Protein AF-A0A430SBV6-F1 (afd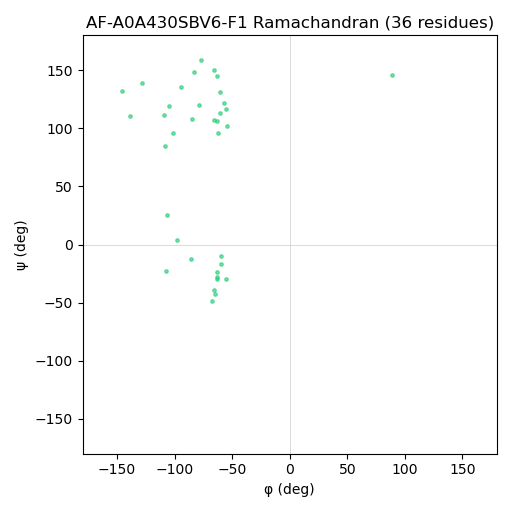b_monomer)

Mean predicted aligned error: 10.23 Å

Secondary structure (DSSP, 8-state):
-----PPP----SS--SSS------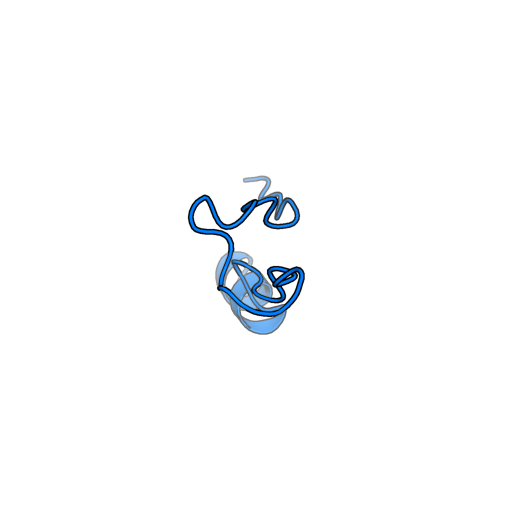-SS-HHHHHHTT-

Sequence (38 aa):
MEFGLPKEQAVVKTQPPFGEVREGRVALTPQGVRELVE

Structure (mmCIF, N/CA/C/O backbone):
data_AF-A0A430SBV6-F1
#
_entry.id   AF-A0A430SBV6-F1
#
loop_
_atom_site.group_PDB
_atom_site.i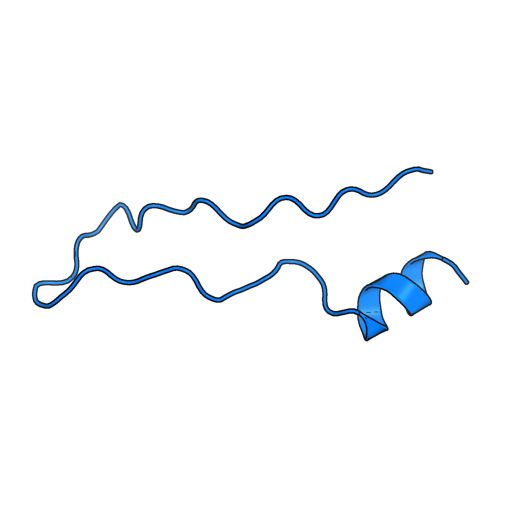d
_atom_site.type_symbol
_atom_site.label_atom_id
_atom_site.label_alt_id
_atom_site.label_comp_id
_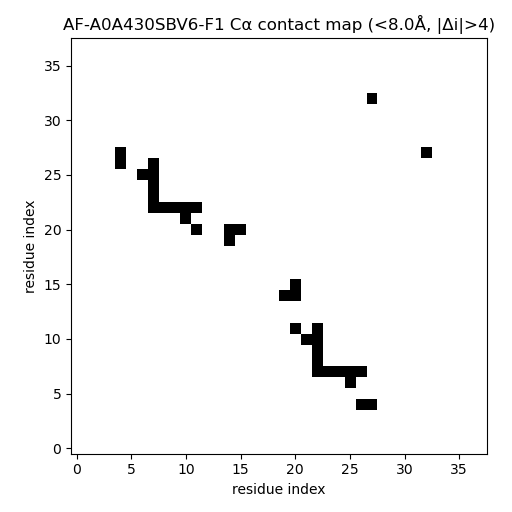atom_site.label_asym_id
_atom_site.label_entity_id
_atom_site.label_seq_id
_atom_site.pdbx_PDB_ins_code
_atom_site.Cartn_x
_atom_site.Cartn_y
_atom_site.Cartn_z
_atom_site.occupancy
_atom_site.B_iso_or_equiv
_atom_site.auth_seq_id
_atom_site.auth_comp_id
_atom_site.auth_asym_id
_atom_site.auth_atom_id
_atom_site.pdbx_PDB_model_num
ATOM 1 N N . MET A 1 1 ? -19.005 5.260 7.740 1.00 64.81 1 MET A N 1
ATOM 2 C CA . MET A 1 1 ? -18.470 5.599 6.403 1.00 64.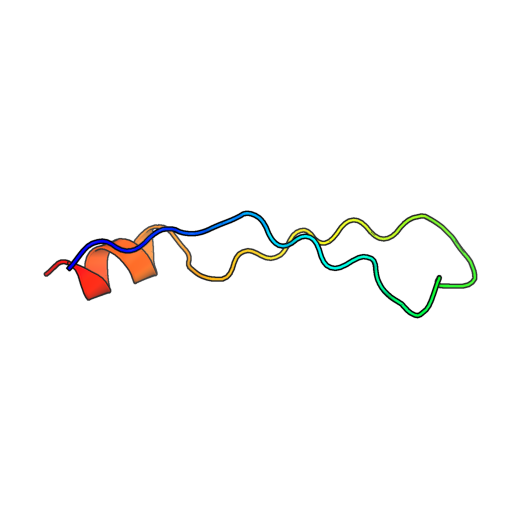81 1 MET A CA 1
ATOM 3 C C . MET A 1 1 ? -17.740 4.364 5.894 1.00 64.81 1 MET A C 1
ATOM 5 O O . MET A 1 1 ? -17.061 3.746 6.701 1.00 64.81 1 MET A O 1
ATOM 9 N N . GLU A 1 2 ? -17.934 3.947 4.642 1.00 70.88 2 GLU A N 1
ATOM 10 C CA . GLU A 1 2 ? -17.263 2.766 4.071 1.00 70.88 2 GLU A CA 1
ATOM 11 C C . GLU A 1 2 ? -16.153 3.238 3.124 1.00 70.88 2 GLU A C 1
ATOM 13 O O . GLU A 1 2 ? -16.427 3.964 2.169 1.00 70.88 2 GLU A O 1
ATOM 18 N N . PHE A 1 3 ? -14.900 2.876 3.414 1.00 67.44 3 PHE A N 1
ATOM 19 C CA . PHE A 1 3 ? -13.739 3.235 2.598 1.00 67.44 3 PHE A CA 1
ATOM 20 C C . PHE A 1 3 ? -13.203 1.997 1.879 1.00 67.44 3 PHE A C 1
ATOM 22 O O . PHE A 1 3 ? -12.652 1.091 2.501 1.00 67.44 3 PHE A O 1
ATOM 29 N N . GLY A 1 4 ? -13.353 1.970 0.554 1.00 73.69 4 GLY A N 1
ATOM 30 C CA . GLY A 1 4 ? -12.722 0.979 -0.314 1.00 73.69 4 GLY A CA 1
ATOM 31 C C . GLY A 1 4 ? -11.403 1.503 -0.880 1.00 73.69 4 GLY A C 1
ATOM 32 O O . GLY A 1 4 ? -11.344 2.636 -1.354 1.00 73.69 4 GLY A O 1
ATOM 33 N N . LEU A 1 5 ? -10.356 0.673 -0.867 1.00 76.44 5 LEU A N 1
ATOM 34 C CA . LEU A 1 5 ? -9.060 0.971 -1.488 1.00 76.44 5 LEU A CA 1
ATOM 35 C C . LEU A 1 5 ? -8.878 0.118 -2.749 1.00 76.44 5 LEU A C 1
ATOM 37 O O . LEU A 1 5 ? -8.297 -0.969 -2.674 1.00 76.44 5 LEU A O 1
ATOM 41 N N . PRO A 1 6 ? -9.397 0.558 -3.910 1.00 76.00 6 PRO A N 1
ATOM 42 C CA . PRO A 1 6 ? -9.160 -0.149 -5.156 1.00 76.00 6 PRO A CA 1
ATOM 43 C C . PRO A 1 6 ? -7.667 -0.134 -5.485 1.00 76.00 6 PRO A C 1
ATOM 45 O O . PRO A 1 6 ? -6.954 0.836 -5.227 1.00 76.00 6 PRO A O 1
ATOM 48 N N . LYS A 1 7 ? -7.190 -1.229 -6.075 1.00 74.38 7 LYS A N 1
ATOM 49 C CA . LYS A 1 7 ? -5.819 -1.310 -6.575 1.00 74.38 7 LYS A CA 1
ATOM 50 C C . LYS A 1 7 ? -5.613 -0.238 -7.648 1.00 74.38 7 LYS A C 1
ATOM 52 O O . LYS A 1 7 ? -6.424 -0.139 -8.568 1.00 74.38 7 LYS A O 1
ATOM 57 N N . GLU A 1 8 ? -4.525 0.521 -7.543 1.00 69.81 8 GLU A N 1
ATOM 58 C CA . GLU A 1 8 ? -4.129 1.489 -8.566 1.00 69.81 8 GLU A CA 1
ATOM 59 C C . GLU A 1 8 ? -3.963 0.772 -9.920 1.00 69.81 8 GLU A C 1
ATOM 61 O O . GLU A 1 8 ? -3.202 -0.190 -10.049 1.00 69.81 8 GLU A O 1
ATOM 66 N N . GLN A 1 9 ? -4.715 1.223 -10.927 1.00 65.25 9 GLN A N 1
ATOM 67 C CA . GLN A 1 9 ? -4.693 0.701 -12.302 1.00 65.25 9 GLN A CA 1
ATOM 68 C C . GLN A 1 9 ? -4.005 1.673 -13.261 1.00 65.25 9 GLN A C 1
ATOM 70 O O . GLN A 1 9 ? -4.314 1.699 -14.453 1.00 65.25 9 GLN A O 1
ATOM 75 N N . ALA A 1 10 ? -3.110 2.518 -12.753 1.00 63.03 10 ALA A N 1
ATOM 76 C CA . ALA A 1 10 ? -2.367 3.441 -13.586 1.00 63.03 10 ALA A CA 1
ATOM 77 C C . ALA A 1 10 ? -1.503 2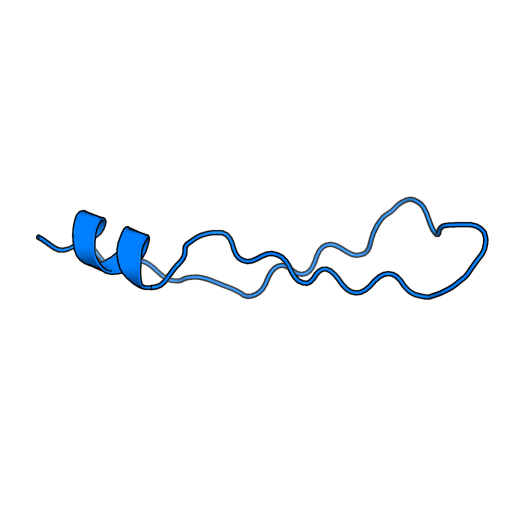.652 -14.585 1.00 63.03 10 ALA A C 1
ATOM 79 O O . ALA A 1 10 ? -0.398 2.193 -14.305 1.00 63.03 10 ALA A O 1
ATOM 80 N N . VAL A 1 11 ? -2.037 2.487 -15.795 1.00 60.97 11 VAL A N 1
ATOM 81 C CA . VAL A 1 11 ? -1.236 2.227 -16.982 1.00 60.97 11 VAL A CA 1
ATOM 82 C C . VAL A 1 11 ? -0.441 3.503 -17.175 1.00 60.97 11 VAL A C 1
ATOM 84 O O . VAL A 1 11 ? -1.012 4.545 -17.510 1.00 60.97 11 VAL A O 1
ATOM 87 N N . VAL A 1 12 ? 0.856 3.448 -16.880 1.00 59.44 12 VAL A N 1
ATOM 88 C CA . VAL A 1 12 ? 1.768 4.574 -17.065 1.00 59.44 12 VAL A CA 1
ATOM 89 C C . VAL A 1 12 ? 1.643 5.016 -18.528 1.00 59.44 12 VAL A C 1
ATOM 91 O O . VAL A 1 12 ? 2.139 4.349 -19.431 1.00 59.44 12 VAL A O 1
ATOM 94 N N . LYS A 1 13 ? 0.914 6.117 -18.777 1.00 60.84 13 LYS A N 1
ATOM 95 C CA . LYS A 1 13 ? 0.583 6.614 -20.132 1.00 60.84 13 LYS A CA 1
ATOM 96 C C . LYS A 1 13 ? 1.829 6.944 -20.957 1.00 60.84 13 LYS A C 1
ATOM 98 O O . LYS A 1 13 ? 1.762 7.062 -22.174 1.00 60.84 13 LYS A O 1
ATOM 103 N N . THR A 1 14 ? 2.964 7.075 -20.287 1.00 60.81 14 THR A N 1
ATOM 104 C CA . THR A 1 14 ? 4.296 7.131 -20.870 1.00 60.81 14 THR A CA 1
ATOM 105 C C . THR A 1 14 ? 4.955 5.771 -20.692 1.00 60.81 14 THR A C 1
ATOM 107 O O . THR A 1 14 ? 5.520 5.496 -19.635 1.00 60.81 14 THR A O 1
ATOM 110 N N . GLN A 1 15 ? 4.887 4.915 -21.711 1.00 57.75 15 GLN A N 1
ATOM 111 C CA . GLN A 1 15 ? 5.722 3.717 -21.750 1.00 57.75 15 GLN A CA 1
ATOM 112 C C . GLN A 1 15 ? 7.189 4.165 -21.615 1.00 57.75 15 GLN A C 1
ATOM 114 O O . GLN A 1 15 ? 7.666 4.915 -22.472 1.00 57.75 15 GLN A O 1
ATOM 119 N N . PRO A 1 16 ? 7.911 3.778 -20.549 1.00 60.19 16 PRO A N 1
ATOM 120 C CA . PRO A 1 16 ? 9.336 4.038 -20.493 1.00 60.19 16 PRO A CA 1
ATOM 121 C C . PRO A 1 16 ? 10.025 3.211 -21.589 1.00 60.19 16 PRO A C 1
ATOM 123 O O . PRO A 1 16 ? 9.549 2.125 -21.925 1.00 60.19 16 PRO A O 1
ATOM 126 N N . PRO A 1 17 ? 11.157 3.676 -22.139 1.00 66.12 17 PRO A N 1
ATOM 127 C CA . PRO A 1 17 ? 11.859 2.991 -23.227 1.00 66.12 17 PRO A CA 1
ATOM 128 C C . PRO A 1 17 ? 12.327 1.564 -22.879 1.00 66.12 17 PRO A C 1
ATOM 130 O O . PRO A 1 17 ? 12.717 0.823 -23.776 1.00 66.12 17 PRO A O 1
ATOM 133 N N . PHE A 1 18 ? 12.255 1.153 -21.606 1.00 65.44 18 PHE A N 1
ATOM 134 C CA . PHE A 1 18 ? 12.571 -0.194 -21.143 1.00 65.44 18 PHE A CA 1
ATOM 135 C C . PHE A 1 18 ? 11.555 -0.674 -20.087 1.00 65.44 18 PHE A C 1
ATOM 137 O O . PHE A 1 18 ? 11.562 -0.194 -18.956 1.00 65.44 18 PHE A O 1
ATOM 144 N N . GLY A 1 19 ? 10.727 -1.660 -20.455 1.00 61.00 19 GLY A N 1
ATOM 145 C C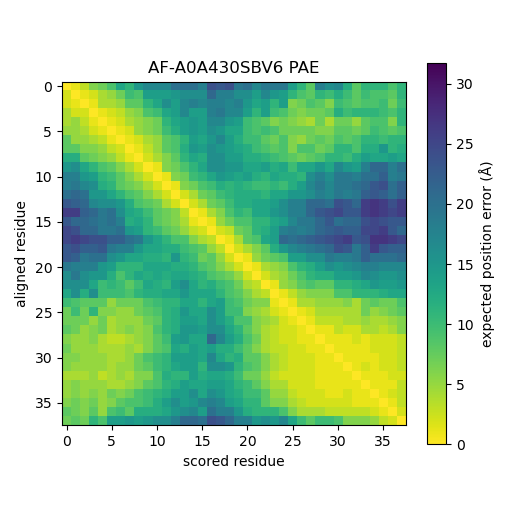A . GLY A 1 19 ? 9.938 -2.501 -19.540 1.00 61.00 19 GLY A CA 1
ATOM 146 C C . GLY A 1 19 ? 8.544 -1.989 -19.144 1.00 61.00 19 GLY A C 1
ATOM 147 O O . GLY A 1 19 ? 8.309 -0.793 -18.989 1.00 61.00 19 GLY A O 1
ATOM 148 N N . GLU A 1 20 ? 7.602 -2.921 -18.947 1.00 59.06 20 GLU A N 1
ATOM 149 C CA . GLU A 1 20 ? 6.332 -2.653 -18.257 1.00 59.06 20 GLU A CA 1
ATOM 150 C C . GLU A 1 20 ? 6.614 -2.187 -16.820 1.00 59.06 20 GLU A C 1
ATOM 152 O O . GLU A 1 20 ? 7.084 -2.962 -15.985 1.00 59.06 20 GLU A O 1
ATOM 157 N N . VAL A 1 21 ? 6.301 -0.930 -16.503 1.00 61.50 21 VAL A N 1
ATOM 158 C CA . VAL A 1 21 ? 6.341 -0.433 -15.122 1.00 61.50 21 VAL A CA 1
ATOM 159 C C . VAL A 1 21 ? 5.017 -0.783 -14.457 1.00 61.50 21 VAL A C 1
ATOM 161 O O . VAL A 1 21 ? 3.978 -0.209 -14.775 1.00 61.50 21 VAL A O 1
ATOM 164 N N . ARG A 1 22 ? 5.050 -1.755 -13.542 1.00 62.72 22 ARG A N 1
ATOM 165 C CA . ARG A 1 22 ? 3.895 -2.104 -12.708 1.00 62.72 22 ARG A CA 1
ATOM 166 C C . ARG A 1 22 ? 3.785 -1.091 -11.570 1.00 62.72 22 ARG A C 1
ATOM 168 O O . ARG A 1 22 ? 4.706 -0.967 -10.766 1.00 62.72 22 ARG A O 1
ATOM 175 N N . GLU A 1 23 ? 2.660 -0.388 -11.492 1.00 66.81 23 GLU A N 1
ATOM 176 C CA . GLU A 1 23 ? 2.341 0.507 -10.378 1.00 66.81 23 GLU A CA 1
ATOM 177 C C . GLU A 1 23 ? 2.239 -0.319 -9.079 1.00 66.81 23 GLU A C 1
ATOM 179 O O . GLU A 1 23 ? 1.310 -1.102 -8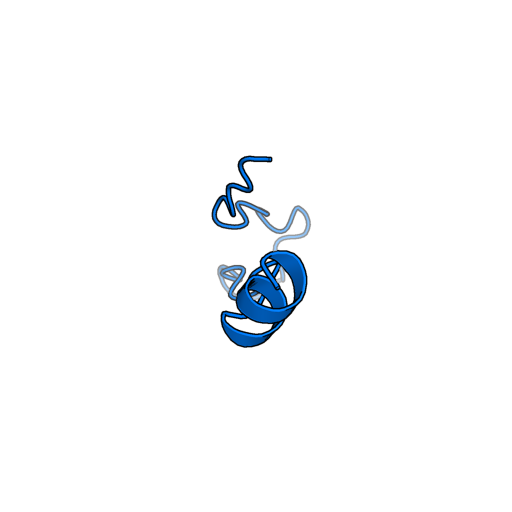.883 1.00 66.81 23 GLU A O 1
ATOM 184 N N . GLY A 1 24 ? 3.249 -0.201 -8.212 1.00 70.50 24 GLY A N 1
ATOM 185 C CA . GLY A 1 24 ? 3.323 -0.896 -6.918 1.00 70.50 24 GLY A CA 1
ATOM 186 C C . GLY A 1 24 ? 2.869 -0.046 -5.731 1.00 70.50 24 GLY A C 1
ATOM 187 O O . GLY A 1 24 ? 2.996 -0.475 -4.585 1.00 70.50 24 GLY A O 1
ATOM 188 N N . ARG A 1 25 ? 2.396 1.177 -5.989 1.00 79.19 25 ARG A N 1
ATOM 189 C CA . ARG A 1 25 ? 1.935 2.103 -4.955 1.00 79.19 25 ARG A CA 1
ATOM 190 C C . ARG A 1 25 ? 0.490 1.793 -4.583 1.00 79.19 25 ARG A C 1
ATOM 192 O O . ARG A 1 25 ? -0.303 1.339 -5.400 1.00 79.19 25 ARG A O 1
ATOM 199 N N . VAL A 1 26 ? 0.167 2.039 -3.323 1.00 78.69 26 VAL A N 1
ATOM 200 C CA . VAL A 1 26 ? -1.171 1.886 -2.756 1.00 78.69 26 VAL A CA 1
ATOM 201 C C . VAL A 1 26 ? -1.514 3.190 -2.051 1.00 78.69 26 VAL A C 1
ATOM 203 O O . VAL A 1 26 ? -0.657 3.778 -1.394 1.00 78.69 26 VAL A O 1
ATOM 206 N N . ALA A 1 27 ? -2.761 3.635 -2.203 1.00 82.50 27 ALA A N 1
ATOM 207 C CA . ALA A 1 27 ? -3.211 4.938 -1.721 1.00 82.50 27 ALA A CA 1
ATOM 208 C C . ALA A 1 27 ? -3.146 5.091 -0.190 1.00 82.50 27 ALA A C 1
ATOM 210 O O . ALA A 1 27 ? -2.973 6.201 0.301 1.00 82.50 27 ALA A O 1
ATOM 211 N N . LEU A 1 28 ? -3.265 3.994 0.564 1.00 85.62 28 LEU A N 1
ATOM 212 C CA . LEU A 1 28 ? -3.271 4.005 2.026 1.00 85.62 28 LEU A CA 1
ATOM 213 C C . LEU A 1 28 ? -2.604 2.753 2.587 1.00 85.62 28 LEU A C 1
ATOM 215 O O . LEU A 1 28 ? -2.905 1.627 2.188 1.00 85.62 28 LEU A O 1
ATOM 219 N N . THR A 1 29 ? -1.707 2.952 3.547 1.00 85.88 29 THR A N 1
ATOM 220 C CA . THR A 1 29 ? -1.099 1.847 4.288 1.00 85.88 29 THR A CA 1
ATOM 221 C C . THR A 1 29 ? -2.083 1.307 5.330 1.00 85.88 29 THR A C 1
ATOM 223 O O . THR A 1 29 ? -2.969 2.035 5.779 1.00 85.88 29 THR A O 1
ATOM 226 N N . PRO A 1 30 ? -1.914 0.058 5.799 1.00 85.62 30 PRO A N 1
ATOM 227 C CA . PRO A 1 30 ? -2.732 -0.471 6.890 1.00 85.62 30 PRO A CA 1
ATOM 228 C C . PRO A 1 30 ? -2.706 0.386 8.165 1.00 85.62 30 PRO A C 1
ATOM 230 O O . PRO A 1 30 ? -3.690 0.403 8.893 1.00 85.62 30 PRO A O 1
ATOM 233 N N . GLN A 1 31 ? -1.603 1.094 8.439 1.00 89.88 31 GLN A N 1
ATOM 234 C CA . GLN A 1 31 ? -1.518 2.043 9.557 1.00 89.88 31 GLN A CA 1
ATOM 235 C C . GLN A 1 31 ? -2.424 3.255 9.322 1.00 89.88 31 GLN A C 1
ATOM 237 O O . GLN A 1 31 ? -3.260 3.544 10.168 1.00 89.88 31 GLN A O 1
ATOM 242 N N . GLY A 1 32 ? -2.356 3.875 8.139 1.00 86.25 32 GLY A N 1
ATOM 243 C CA . GLY A 1 32 ? -3.234 4.997 7.799 1.00 86.25 32 GLY A CA 1
ATOM 244 C C . GLY A 1 32 ? -4.721 4.620 7.762 1.00 86.25 32 GLY A C 1
ATOM 245 O O . GLY A 1 32 ? -5.566 5.441 8.089 1.00 86.25 32 GLY A O 1
ATOM 246 N N . VAL A 1 33 ? -5.068 3.368 7.432 1.00 86.44 33 VAL A N 1
ATOM 247 C CA . VAL A 1 33 ? -6.460 2.886 7.549 1.00 86.44 33 VAL A CA 1
ATOM 248 C C . VAL A 1 33 ? -6.916 2.839 9.008 1.00 86.44 33 VAL A C 1
ATOM 250 O O . VAL A 1 33 ? -8.058 3.184 9.286 1.00 86.44 33 VAL A O 1
ATOM 253 N N . ARG A 1 34 ? -6.046 2.429 9.940 1.00 85.00 34 ARG A N 1
ATOM 254 C CA . ARG A 1 34 ? -6.387 2.385 11.373 1.00 85.00 34 ARG A CA 1
ATOM 255 C C . ARG A 1 34 ? -6.654 3.785 11.921 1.00 85.00 34 ARG A C 1
ATOM 257 O O . ARG A 1 34 ? -7.659 3.971 12.589 1.00 85.00 34 ARG A O 1
ATOM 264 N N . GLU A 1 35 ? -5.827 4.760 11.549 1.00 88.69 35 GLU A N 1
ATOM 265 C CA . GLU A 1 35 ? -5.993 6.168 11.946 1.00 88.69 35 GLU A CA 1
ATOM 266 C C . GLU A 1 35 ? -7.289 6.814 11.423 1.00 88.69 35 GLU A C 1
ATOM 268 O O . GLU A 1 3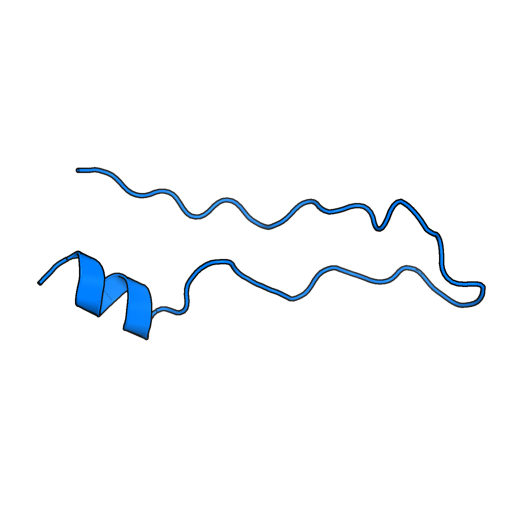5 ? -7.758 7.787 11.998 1.00 88.69 35 GLU A O 1
ATOM 273 N N . LEU A 1 36 ? -7.876 6.299 10.336 1.00 82.06 36 LEU A N 1
ATOM 274 C CA . LEU A 1 36 ? -9.140 6.806 9.781 1.00 82.06 36 LEU A CA 1
ATOM 275 C C . LEU A 1 36 ? -10.393 6.191 10.427 1.00 82.06 36 LEU A C 1
ATOM 277 O O . LEU A 1 36 ? -11.502 6.648 10.143 1.00 82.06 36 LEU A O 1
ATOM 281 N N . VAL A 1 37 ? -10.236 5.114 11.202 1.00 79.88 37 VAL A N 1
ATOM 282 C CA . VAL A 1 37 ? -11.344 4.353 11.806 1.00 79.88 37 VAL A CA 1
ATOM 283 C C . VAL A 1 37 ? -11.448 4.588 13.318 1.00 79.88 37 VAL A C 1
ATOM 285 O O . VAL A 1 37 ? -12.531 4.391 13.870 1.00 79.88 37 VAL A O 1
ATOM 288 N N . GLU A 1 38 ? -10.360 5.004 13.970 1.00 65.75 38 GLU A N 1
ATOM 289 C CA . GLU A 1 38 ? -10.363 5.514 15.353 1.00 65.75 38 GLU A CA 1
ATOM 290 C C . GLU A 1 38 ? -10.968 6.925 15.449 1.00 65.75 38 GLU A C 1
ATOM 292 O O . GLU A 1 38 ? -11.695 7.168 16.441 1.00 65.75 38 GLU A O 1
#

Organism: Thermus scotoductus (NCBI:txid37636)

pLDDT: mean 72.01, std 10.08, range [57.75, 89.88]

Foldseek 3Di:
DDDDWDDDPDQPPDDDPDDRDDPPDTPDDPVRVVVVVD

Solvent-accessible surface area (backbone atoms only — not comparable to full-atom values): 2856 Å² total; per-residue (Å²): 137,88,86,83,83,76,79,63,76,64,69,58,89,66,76,54,100,74,65,91,71,75,66,83,67,70,99,66,52,78,65,59,53,49,69,74,73,111

Radius of gyration: 14.19 Å; Cα contacts (8 Å, |Δi|>4): 18; chains: 1; bounding box: 31×10×39 Å